Protein AF-A0A955RRS8-F1 (afdb_monomer_lite)

pLDDT: mean 94.13, std 5.37, range [69.62, 98.44]

Sequence (116 aa):
MAFTRIVPLTKEAETITRILAHEIQQVVREAVTICWDAPPADIITVIEECRVVVADPIARELNSHPEVLVLIFTSDEDKRPRVQDLVDRIASRFPVGLKAEIWVTIFDGWGLNFDL

Secondary structure (DSSP, 8-state):
-EEEEEEESSHHHHHHHHHTHHHHHHHHHHHHHHHH---GGGEEEEEPPP--S---HHHHHTT-S-SEEEEEEE--GGGGGGHHHHHHHHHTTSPTT--EEEEEEE-S--------

Organism: NCBI:txid2053526

Foldseek 3Di: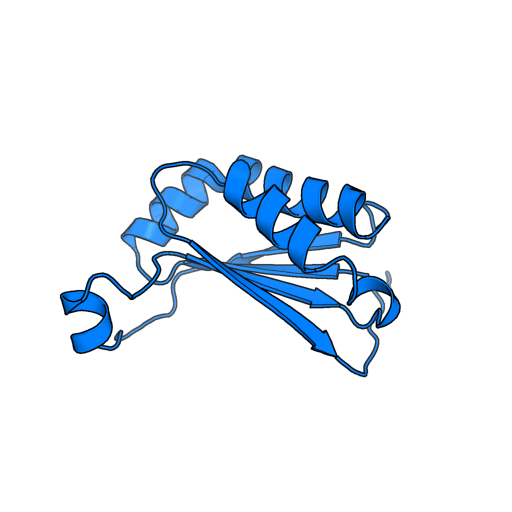
DKEKEKEFQDQVLLVVCVVCVVQLLVQLLVLCCVLVVDDSVRYHYDYDHHPHPDDDVVCVVVVNDWRIEIEMEDQDPVSVVSVVVSVCSSVVRPDPPGRYDYHYDHDHDDDDDDDD

Structure (mmCIF, N/CA/C/O backbone):
data_AF-A0A955RRS8-F1
#
_entry.id   AF-A0A955RRS8-F1
#
loop_
_atom_site.group_PDB
_atom_site.id
_atom_site.type_symbol
_atom_site.label_atom_id
_atom_site.label_alt_id
_atom_site.label_comp_id
_atom_site.label_asym_id
_atom_site.label_entity_id
_atom_site.label_seq_id
_atom_site.pdbx_PDB_ins_code
_atom_site.Cartn_x
_atom_site.Cartn_y
_atom_site.Cartn_z
_atom_site.occupancy
_atom_site.B_iso_or_equiv
_atom_site.auth_seq_id
_atom_site.auth_comp_id
_atom_site.auth_asym_id
_atom_site.auth_atom_id
_atom_site.pdbx_PDB_model_num
ATOM 1 N N . MET A 1 1 ? 11.941 4.900 -9.967 1.00 87.38 1 MET A N 1
ATOM 2 C CA . MET A 1 1 ? 11.946 5.160 -8.500 1.00 87.38 1 MET A CA 1
ATOM 3 C C . MET A 1 1 ? 10.548 4.962 -7.926 1.00 87.38 1 MET A C 1
ATOM 5 O O . MET A 1 1 ? 9.569 5.231 -8.617 1.00 87.38 1 MET A O 1
ATOM 9 N N . ALA A 1 2 ? 10.437 4.512 -6.676 1.00 93.75 2 ALA A N 1
ATOM 10 C CA . ALA A 1 2 ? 9.167 4.388 -5.968 1.00 93.75 2 ALA A CA 1
ATOM 11 C C . ALA A 1 2 ? 9.245 5.018 -4.571 1.00 93.75 2 ALA A C 1
ATOM 13 O O . ALA A 1 2 ? 10.116 4.685 -3.768 1.00 93.75 2 ALA A O 1
ATOM 14 N N . PHE A 1 3 ? 8.296 5.897 -4.264 1.00 95.50 3 PHE A N 1
ATOM 15 C CA . PHE A 1 3 ? 8.094 6.428 -2.920 1.00 95.50 3 PHE A CA 1
ATOM 16 C C . PHE A 1 3 ? 6.818 5.830 -2.341 1.00 95.50 3 PHE A C 1
ATOM 18 O O . PHE A 1 3 ? 5.778 5.827 -2.992 1.00 95.50 3 PHE A O 1
ATOM 25 N N . THR A 1 4 ? 6.885 5.306 -1.124 1.00 97.06 4 THR A N 1
ATOM 26 C CA . THR A 1 4 ? 5.765 4.622 -0.476 1.00 97.06 4 THR A CA 1
ATOM 27 C C . THR A 1 4 ? 5.514 5.197 0.912 1.00 97.06 4 THR A C 1
ATOM 29 O O . THR A 1 4 ? 6.451 5.427 1.677 1.00 97.06 4 THR A O 1
ATOM 32 N N . ARG A 1 5 ? 4.243 5.438 1.238 1.00 98.25 5 ARG A N 1
ATOM 33 C CA . ARG A 1 5 ? 3.787 5.935 2.541 1.00 98.25 5 ARG A CA 1
ATOM 34 C C . ARG A 1 5 ? 2.805 4.938 3.136 1.00 98.25 5 ARG A C 1
ATOM 36 O O . ARG A 1 5 ? 1.858 4.537 2.466 1.00 98.25 5 ARG A O 1
ATOM 43 N N . ILE A 1 6 ? 3.008 4.575 4.393 1.00 98.25 6 ILE A N 1
ATOM 44 C CA . ILE A 1 6 ? 2.084 3.751 5.172 1.00 98.25 6 ILE A CA 1
ATOM 45 C C . ILE A 1 6 ? 1.474 4.659 6.234 1.00 98.25 6 ILE A C 1
ATOM 47 O O . ILE A 1 6 ? 2.183 5.155 7.111 1.00 98.25 6 ILE A O 1
ATOM 51 N N . VAL A 1 7 ? 0.175 4.916 6.119 1.00 98.25 7 VAL A N 1
ATOM 52 C CA . VAL A 1 7 ? -0.525 5.948 6.890 1.00 98.25 7 VAL A CA 1
ATOM 53 C C . VAL A 1 7 ? -1.607 5.295 7.748 1.00 98.25 7 VAL A C 1
ATOM 55 O O . VAL A 1 7 ? -2.666 4.944 7.222 1.00 98.25 7 VAL A O 1
ATOM 58 N N . PRO A 1 8 ? -1.379 5.114 9.058 1.00 97.62 8 PRO A N 1
ATOM 59 C CA . PRO A 1 8 ? -2.421 4.651 9.961 1.00 97.62 8 PRO A CA 1
ATOM 60 C C . PRO A 1 8 ? -3.491 5.731 10.144 1.00 97.62 8 PRO A C 1
ATOM 62 O O . PRO A 1 8 ? -3.186 6.911 10.324 1.00 97.62 8 PRO A O 1
ATOM 65 N N . LEU A 1 9 ? -4.758 5.322 10.125 1.00 96.38 9 LEU A N 1
ATOM 66 C CA . LEU A 1 9 ? -5.910 6.223 10.211 1.00 96.38 9 LEU A CA 1
ATOM 67 C C . LEU A 1 9 ? -6.567 6.254 11.598 1.00 96.38 9 LEU A C 1
ATOM 69 O O . LEU A 1 9 ? -7.476 7.045 11.833 1.00 96.38 9 LEU A O 1
ATOM 73 N N . THR A 1 10 ? -6.086 5.438 12.537 1.00 94.31 10 THR A N 1
ATOM 74 C CA . THR A 1 10 ? -6.475 5.457 13.957 1.00 94.31 10 THR A CA 1
ATOM 75 C C . THR A 1 10 ? -5.237 5.310 14.848 1.00 94.31 10 THR A C 1
ATOM 77 O O . THR A 1 10 ? -4.162 4.931 14.373 1.00 94.31 10 THR A O 1
ATOM 80 N N . LYS A 1 11 ? -5.353 5.628 16.143 1.00 95.56 11 LYS A N 1
ATOM 81 C CA . LYS A 1 11 ? -4.232 5.497 17.096 1.00 95.56 11 LYS A CA 1
ATOM 82 C C . LYS A 1 11 ? -3.936 4.037 17.434 1.00 95.56 11 LYS A C 1
ATOM 84 O O . LYS A 1 11 ? -2.784 3.661 17.655 1.00 95.56 11 LYS A O 1
ATOM 89 N N . GLU A 1 12 ? -4.965 3.204 17.407 1.00 95.19 12 GLU A N 1
ATOM 90 C CA . GLU A 1 12 ? -4.867 1.757 17.538 1.00 95.19 12 GLU A CA 1
ATOM 91 C C . GLU A 1 12 ? -4.097 1.173 16.346 1.00 95.19 12 GLU A C 1
ATOM 93 O O . GLU A 1 12 ? -3.101 0.474 16.537 1.00 95.19 12 GLU A O 1
ATOM 98 N N . ALA A 1 13 ? -4.476 1.551 15.119 1.00 96.44 13 ALA A N 1
ATOM 99 C CA . ALA A 1 13 ? -3.784 1.129 13.906 1.00 96.44 13 ALA A CA 1
ATOM 100 C C . ALA A 1 13 ? -2.337 1.629 13.867 1.00 96.44 13 ALA A C 1
ATOM 102 O O . ALA A 1 13 ? -1.460 0.887 13.438 1.00 96.44 13 ALA A O 1
ATOM 103 N N . GLU A 1 14 ? -2.051 2.845 14.350 1.00 97.75 14 GLU A N 1
ATOM 104 C CA . GLU A 1 14 ? -0.676 3.355 14.473 1.00 97.75 14 GLU A CA 1
ATOM 105 C C . GLU A 1 14 ? 0.170 2.453 15.379 1.00 97.75 14 GLU A C 1
ATOM 107 O O . GLU A 1 14 ? 1.300 2.104 15.036 1.00 97.75 14 GLU A O 1
ATOM 112 N N . THR A 1 15 ? -0.387 2.036 16.518 1.00 97.56 15 THR A N 1
ATOM 113 C CA . THR A 1 15 ? 0.298 1.164 17.479 1.00 97.56 15 THR A CA 1
ATOM 114 C C . THR A 1 15 ? 0.621 -0.192 16.852 1.00 97.56 15 THR A C 1
ATOM 116 O O . THR A 1 15 ? 1.766 -0.642 16.915 1.00 97.56 15 THR A O 1
ATOM 119 N N . ILE A 1 16 ? -0.358 -0.814 16.190 1.00 97.44 16 ILE A N 1
ATOM 120 C CA . ILE A 1 16 ? -0.180 -2.096 15.492 1.00 97.44 16 ILE A CA 1
ATOM 121 C C . ILE A 1 16 ? 0.822 -1.945 14.337 1.00 97.44 16 ILE A C 1
ATOM 123 O O . ILE A 1 16 ? 1.760 -2.731 14.225 1.00 97.44 16 ILE A O 1
ATOM 127 N N . THR A 1 17 ? 0.693 -0.891 13.528 1.00 97.62 17 THR A N 1
ATOM 128 C CA . THR A 1 17 ? 1.604 -0.589 12.411 1.00 97.62 17 THR A CA 1
ATOM 129 C C . THR A 1 17 ? 3.041 -0.418 12.899 1.00 97.62 17 THR A C 1
ATOM 131 O O . THR A 1 17 ? 3.967 -0.893 12.251 1.00 97.62 17 THR A O 1
ATOM 134 N N . ARG A 1 18 ? 3.254 0.213 14.061 1.00 97.19 18 ARG A N 1
ATOM 135 C CA . ARG A 1 18 ? 4.585 0.373 14.664 1.00 97.19 18 ARG A CA 1
ATOM 136 C C . ARG A 1 18 ? 5.184 -0.962 15.106 1.00 97.19 18 ARG A C 1
ATOM 138 O O . ARG A 1 18 ? 6.378 -1.171 14.913 1.00 97.19 18 ARG A O 1
ATOM 145 N N . ILE A 1 19 ? 4.371 -1.858 15.669 1.00 97.44 19 ILE A N 1
ATOM 146 C CA . ILE A 1 19 ? 4.797 -3.217 16.045 1.00 97.44 19 ILE A CA 1
ATOM 147 C C . ILE A 1 19 ? 5.192 -4.020 14.798 1.00 97.44 19 ILE A C 1
ATOM 149 O O . ILE A 1 19 ? 6.216 -4.698 14.800 1.00 97.44 19 ILE A O 1
ATOM 153 N N . LEU A 1 20 ? 4.416 -3.897 13.719 1.00 96.81 20 LEU A N 1
ATOM 154 C CA . LEU A 1 20 ? 4.601 -4.634 12.463 1.00 96.81 20 LEU A CA 1
ATOM 155 C C . LEU A 1 20 ? 5.485 -3.893 11.443 1.00 96.81 20 LEU A C 1
ATOM 157 O O . LEU A 1 20 ? 5.590 -4.311 10.293 1.00 96.81 20 LEU A O 1
ATOM 161 N N . ALA A 1 21 ? 6.136 -2.796 11.843 1.00 96.88 21 ALA A N 1
ATOM 162 C CA . ALA A 1 21 ? 6.770 -1.842 10.932 1.00 96.88 21 ALA A CA 1
ATOM 163 C C . ALA A 1 21 ? 7.757 -2.493 9.954 1.00 96.88 21 ALA A C 1
ATOM 165 O O . ALA A 1 21 ? 7.687 -2.253 8.748 1.00 96.88 21 ALA A O 1
ATOM 166 N N . HIS A 1 22 ? 8.650 -3.342 10.470 1.00 96.94 22 HIS A N 1
ATOM 167 C CA . HIS A 1 22 ? 9.644 -4.038 9.654 1.00 96.94 22 HIS A CA 1
ATOM 168 C C . HIS A 1 22 ? 8.987 -4.965 8.624 1.00 96.94 22 HIS A C 1
ATOM 170 O O . HIS A 1 22 ? 9.376 -4.973 7.459 1.00 96.94 22 HIS A O 1
ATOM 176 N N . GLU A 1 23 ? 7.974 -5.724 9.040 1.00 97.12 23 GLU A N 1
ATOM 177 C CA . GLU A 1 23 ? 7.262 -6.667 8.178 1.00 97.12 23 GLU A CA 1
ATOM 178 C C . GLU A 1 23 ? 6.498 -5.940 7.067 1.00 97.12 23 GLU A C 1
ATOM 180 O O . GLU A 1 23 ? 6.643 -6.287 5.896 1.00 97.12 23 GLU A O 1
ATOM 185 N N . ILE A 1 24 ? 5.765 -4.871 7.401 1.00 97.44 24 ILE A N 1
ATOM 186 C CA . ILE A 1 24 ? 5.029 -4.074 6.409 1.00 97.44 24 ILE A CA 1
ATOM 187 C C . ILE A 1 24 ? 6.002 -3.461 5.392 1.00 97.44 24 ILE A C 1
ATOM 189 O O . ILE A 1 24 ? 5.785 -3.567 4.183 1.00 97.44 24 ILE A O 1
ATOM 193 N N . GLN A 1 25 ? 7.096 -2.847 5.858 1.00 97.19 25 GLN A N 1
ATOM 194 C CA . GLN A 1 25 ? 8.113 -2.273 4.970 1.00 97.19 25 GLN A CA 1
ATOM 195 C C . GLN A 1 25 ? 8.735 -3.327 4.058 1.00 97.19 25 GLN A C 1
ATOM 197 O O . GLN A 1 25 ? 8.947 -3.062 2.874 1.00 97.19 25 GLN A O 1
ATOM 202 N N . GLN A 1 26 ? 9.017 -4.517 4.589 1.00 97.06 26 GLN A N 1
ATOM 203 C CA . GLN A 1 26 ? 9.564 -5.621 3.814 1.00 97.06 26 GLN A CA 1
ATOM 204 C C . GLN A 1 26 ? 8.584 -6.080 2.728 1.00 97.06 26 GLN A C 1
ATOM 206 O O . GLN A 1 26 ? 8.981 -6.176 1.568 1.00 97.06 26 GLN A O 1
ATOM 211 N N . VAL A 1 27 ? 7.309 -6.300 3.067 1.00 97.69 27 VAL A N 1
ATOM 212 C CA . VAL A 1 27 ? 6.270 -6.720 2.111 1.00 97.69 27 VAL A CA 1
ATOM 213 C C . VAL A 1 27 ? 6.133 -5.715 0.968 1.00 97.69 27 VAL A C 1
ATOM 215 O O . VAL A 1 27 ? 6.166 -6.108 -0.200 1.00 97.69 27 VAL A O 1
ATOM 218 N N . VAL A 1 28 ? 6.027 -4.422 1.290 1.00 97.75 28 VAL A N 1
ATOM 219 C CA . VAL A 1 28 ? 5.886 -3.361 0.282 1.00 97.75 28 VAL A CA 1
ATOM 220 C C . VAL A 1 28 ? 7.138 -3.271 -0.590 1.00 97.75 28 VAL A C 1
ATOM 222 O O . VAL A 1 28 ? 7.027 -3.275 -1.816 1.00 97.75 28 VAL A O 1
ATOM 225 N N . ARG A 1 29 ? 8.334 -3.245 0.013 1.00 97.19 29 ARG A N 1
ATOM 226 C CA . ARG A 1 29 ? 9.600 -3.142 -0.725 1.00 97.19 29 ARG A CA 1
ATOM 227 C C . ARG A 1 29 ? 9.808 -4.324 -1.666 1.00 97.19 29 ARG A C 1
ATOM 229 O O . ARG A 1 29 ? 10.104 -4.112 -2.836 1.00 97.19 29 ARG A O 1
ATOM 236 N N . GLU A 1 30 ? 9.627 -5.552 -1.184 1.00 97.38 30 GLU A N 1
ATOM 237 C CA . GLU A 1 30 ? 9.785 -6.754 -2.008 1.00 97.38 30 GLU A CA 1
ATOM 238 C C . GLU A 1 30 ? 8.798 -6.775 -3.178 1.00 97.38 30 GLU A C 1
ATOM 240 O O . GLU A 1 30 ? 9.168 -7.153 -4.289 1.00 97.38 30 GLU A O 1
ATOM 24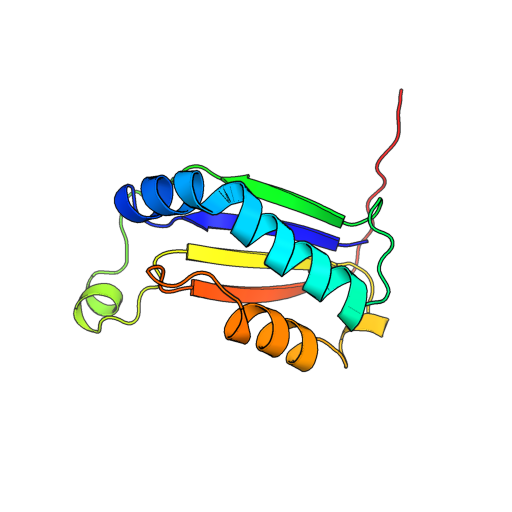5 N N . ALA A 1 31 ? 7.549 -6.363 -2.948 1.00 98.12 31 ALA A N 1
ATOM 246 C CA . ALA A 1 31 ? 6.552 -6.302 -4.006 1.00 98.12 31 ALA A CA 1
ATOM 247 C C . ALA A 1 31 ? 6.930 -5.275 -5.081 1.00 98.12 31 ALA A C 1
ATOM 249 O O . ALA A 1 31 ? 6.886 -5.598 -6.266 1.00 98.12 31 ALA A O 1
ATOM 250 N N . VAL A 1 32 ? 7.381 -4.084 -4.679 1.00 97.81 32 VAL A N 1
ATOM 251 C CA . VAL A 1 32 ? 7.859 -3.050 -5.608 1.00 97.81 32 VAL A CA 1
ATOM 252 C C . VAL A 1 32 ? 9.091 -3.527 -6.383 1.00 97.81 32 VAL A C 1
ATOM 254 O O . VAL A 1 32 ? 9.115 -3.409 -7.606 1.00 97.81 32 VAL A O 1
ATOM 257 N N . THR A 1 33 ? 10.083 -4.124 -5.718 1.00 97.31 33 THR A N 1
ATOM 258 C CA . THR A 1 33 ? 11.270 -4.676 -6.390 1.00 97.31 33 THR A CA 1
ATOM 259 C C . THR A 1 33 ? 10.883 -5.712 -7.441 1.00 97.31 33 THR A C 1
ATOM 261 O O . THR A 1 33 ? 11.325 -5.614 -8.579 1.00 97.31 33 THR A O 1
ATOM 264 N N . ILE A 1 34 ? 10.029 -6.677 -7.097 1.00 97.19 34 ILE A N 1
ATOM 265 C CA . ILE A 1 34 ? 9.667 -7.775 -8.004 1.00 97.19 34 ILE A CA 1
ATOM 266 C C . ILE A 1 34 ? 8.780 -7.284 -9.149 1.00 97.19 34 ILE A C 1
ATOM 268 O O . ILE A 1 34 ? 9.046 -7.576 -10.313 1.00 97.19 34 ILE A O 1
ATOM 272 N N . CYS A 1 35 ? 7.708 -6.556 -8.838 1.00 97.44 35 CYS A N 1
ATOM 273 C CA . CYS A 1 35 ? 6.710 -6.188 -9.836 1.00 97.44 35 CYS A CA 1
ATOM 274 C C . CYS A 1 35 ? 7.205 -5.068 -10.744 1.00 97.44 35 CYS A C 1
ATOM 276 O O . CYS A 1 35 ? 6.844 -5.051 -11.916 1.00 97.44 35 CYS A O 1
ATOM 278 N N . TRP A 1 36 ? 8.035 -4.146 -10.256 1.00 96.62 36 TRP A N 1
ATOM 279 C CA . TRP A 1 36 ? 8.500 -3.002 -11.045 1.00 96.62 36 TRP A CA 1
ATOM 280 C C . TRP A 1 36 ? 9.952 -3.093 -11.495 1.00 96.62 36 TRP A C 1
ATOM 282 O O . TRP A 1 36 ? 10.365 -2.250 -12.294 1.00 96.62 36 TRP A O 1
ATOM 292 N N . ASP A 1 37 ? 10.682 -4.134 -11.087 1.00 95.50 37 ASP A N 1
ATOM 293 C CA . ASP A 1 37 ? 12.126 -4.267 -11.323 1.00 95.50 37 ASP A CA 1
ATOM 294 C C . ASP A 1 37 ? 12.892 -3.041 -10.792 1.00 95.50 37 ASP A C 1
ATOM 296 O O . ASP A 1 37 ? 13.772 -2.476 -11.437 1.00 95.50 37 ASP A O 1
ATOM 300 N N . ALA A 1 38 ? 12.450 -2.544 -9.634 1.00 92.94 38 ALA A N 1
ATOM 301 C CA . ALA A 1 38 ? 13.011 -1.358 -9.006 1.00 92.94 38 ALA A CA 1
ATOM 302 C C . ALA A 1 38 ? 14.208 -1.752 -8.120 1.00 92.94 38 ALA A C 1
ATOM 304 O O . ALA A 1 38 ? 14.038 -2.581 -7.211 1.00 92.94 38 ALA A O 1
ATOM 305 N N . PRO A 1 39 ? 15.397 -1.152 -8.323 1.00 92.25 39 PRO A N 1
ATOM 306 C CA . PRO A 1 39 ? 16.538 -1.358 -7.441 1.00 92.25 39 PRO A CA 1
ATOM 307 C C . PRO A 1 39 ? 16.183 -0.998 -5.992 1.00 92.25 39 PRO A C 1
ATOM 309 O O . PRO A 1 39 ? 15.494 -0.002 -5.774 1.00 92.25 39 PRO A O 1
ATOM 312 N N . PRO A 1 40 ? 16.681 -1.729 -4.976 1.00 89.44 40 PRO A N 1
ATOM 313 C CA . PRO A 1 40 ? 16.379 -1.415 -3.578 1.00 89.44 40 PRO A CA 1
ATOM 314 C C . PRO A 1 40 ? 16.715 0.026 -3.166 1.00 89.44 40 PRO A C 1
ATOM 316 O O . PRO A 1 40 ? 16.012 0.597 -2.339 1.00 89.44 40 PRO A O 1
ATOM 319 N N . ALA A 1 41 ? 17.761 0.616 -3.756 1.00 88.44 41 ALA A N 1
ATOM 320 C CA . ALA A 1 41 ? 18.167 2.000 -3.503 1.00 88.44 41 ALA A CA 1
ATOM 321 C C . ALA A 1 41 ? 17.156 3.045 -4.021 1.00 88.44 41 ALA A C 1
ATOM 323 O O . ALA A 1 41 ? 17.124 4.162 -3.511 1.00 88.44 41 ALA A O 1
ATOM 324 N N . ASP A 1 42 ? 16.297 2.667 -4.970 1.00 90.81 42 ASP A N 1
ATOM 325 C CA . ASP A 1 42 ? 15.286 3.536 -5.582 1.00 90.81 42 ASP A CA 1
ATOM 326 C C . ASP A 1 42 ? 13.906 3.393 -4.923 1.00 90.81 42 ASP A C 1
ATOM 328 O O . ASP A 1 42 ? 12.913 3.919 -5.438 1.00 90.81 42 ASP A O 1
ATOM 332 N N . ILE A 1 43 ? 13.815 2.651 -3.814 1.00 93.69 43 ILE A N 1
ATOM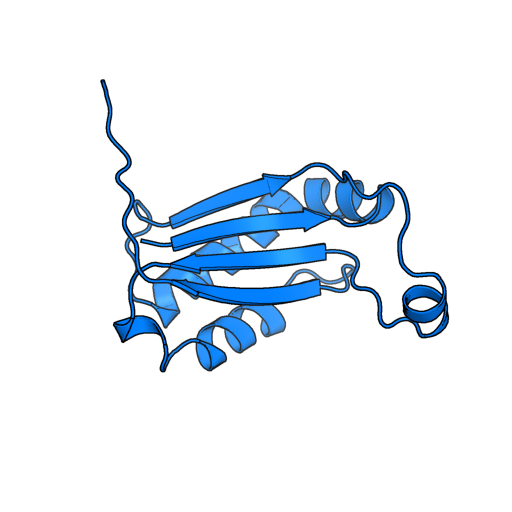 333 C CA . ILE A 1 43 ? 12.571 2.407 -3.085 1.00 93.69 43 ILE A CA 1
ATOM 334 C C . ILE A 1 43 ? 12.676 3.034 -1.703 1.00 93.69 43 ILE A C 1
ATOM 336 O O . ILE A 1 43 ? 13.404 2.563 -0.828 1.00 93.69 43 ILE A O 1
ATOM 340 N N . ILE A 1 44 ? 11.878 4.069 -1.481 1.00 94.19 44 ILE A N 1
ATOM 341 C CA . ILE A 1 44 ? 11.782 4.744 -0.192 1.00 94.19 44 ILE A CA 1
ATOM 342 C C . ILE A 1 44 ? 10.431 4.391 0.425 1.00 94.19 44 ILE A C 1
ATOM 344 O O . ILE A 1 44 ? 9.384 4.571 -0.198 1.00 94.19 44 ILE A O 1
ATOM 348 N N . THR A 1 45 ? 10.444 3.901 1.665 1.00 95.81 45 THR A N 1
ATOM 349 C CA . THR A 1 45 ? 9.229 3.590 2.427 1.00 95.81 45 THR A CA 1
ATOM 350 C C . THR A 1 45 ? 9.236 4.317 3.753 1.00 95.81 45 THR A C 1
ATOM 352 O O . THR A 1 45 ? 10.138 4.123 4.566 1.00 95.81 45 THR A O 1
ATOM 355 N N . VAL A 1 46 ? 8.197 5.112 3.990 1.00 97.12 46 VAL A N 1
ATOM 356 C CA . VAL A 1 46 ? 7.979 5.814 5.255 1.00 97.12 46 VAL A CA 1
ATOM 357 C C . VAL A 1 46 ? 6.699 5.318 5.920 1.00 97.12 46 VAL A C 1
ATOM 359 O O . VAL A 1 46 ? 5.694 5.070 5.255 1.00 97.12 46 VAL A O 1
ATOM 362 N N . ILE A 1 47 ? 6.747 5.162 7.241 1.00 97.81 47 ILE A N 1
ATOM 363 C CA . ILE A 1 47 ? 5.568 4.918 8.076 1.00 97.81 47 ILE A CA 1
ATOM 364 C C . ILE A 1 47 ? 5.286 6.208 8.833 1.00 97.81 47 ILE A C 1
ATOM 366 O O . ILE A 1 47 ? 6.188 6.768 9.457 1.00 97.81 47 ILE A O 1
ATOM 370 N N . GLU A 1 48 ? 4.047 6.674 8.768 1.00 97.69 48 GLU A N 1
ATOM 371 C CA . GLU A 1 48 ? 3.630 7.927 9.385 1.00 97.69 48 GLU A CA 1
ATOM 372 C C . GLU A 1 48 ? 2.925 7.711 10.722 1.00 97.69 48 GLU A C 1
ATOM 374 O O . GLU A 1 48 ? 2.468 6.620 11.058 1.00 97.69 48 GLU A O 1
ATOM 379 N N . GLU A 1 49 ? 2.831 8.787 11.494 1.00 96.69 49 GLU A N 1
ATOM 380 C CA . GLU A 1 49 ? 1.943 8.858 12.650 1.00 96.69 49 GLU A CA 1
ATOM 381 C C . GLU A 1 49 ? 0.486 9.051 12.205 1.00 96.69 49 GLU A C 1
ATOM 383 O O . GLU A 1 49 ? 0.211 9.629 11.148 1.00 96.69 49 GLU A O 1
ATOM 388 N N . CYS A 1 50 ? -0.469 8.634 13.037 1.00 97.19 50 CYS A N 1
ATOM 389 C CA . CYS A 1 50 ? -1.871 8.923 12.770 1.00 97.19 50 CYS A CA 1
ATOM 390 C C . CYS A 1 50 ? -2.154 10.414 13.002 1.00 97.19 50 CYS A C 1
ATOM 392 O O . CYS A 1 50 ? -1.985 10.927 14.117 1.00 97.19 50 CYS A O 1
ATOM 394 N N . ARG A 1 51 ? -2.618 11.087 11.941 1.00 95.00 51 ARG A N 1
ATOM 395 C CA . ARG A 1 51 ? -3.009 12.511 11.922 1.00 95.00 51 ARG A CA 1
ATOM 396 C C . ARG A 1 51 ? -4.502 12.735 11.679 1.00 95.00 51 ARG A C 1
ATOM 398 O O . ARG A 1 51 ? -4.943 13.877 11.566 1.00 95.00 51 ARG A O 1
ATOM 405 N N . VAL A 1 52 ? -5.282 11.661 11.575 1.00 93.75 52 VAL A N 1
ATOM 406 C CA . VAL A 1 52 ? -6.729 11.747 11.362 1.00 93.75 52 VAL A CA 1
ATOM 407 C C . VAL A 1 52 ? -7.392 12.263 12.636 1.00 93.75 52 VAL A C 1
ATOM 409 O O . VAL A 1 52 ? -7.254 11.670 13.703 1.00 93.75 52 VAL A O 1
ATOM 412 N N . VAL A 1 53 ? -8.117 13.376 12.516 1.00 92.44 53 VAL A N 1
ATOM 413 C CA . VAL A 1 53 ? -8.876 13.977 13.627 1.00 92.44 53 VAL A CA 1
ATOM 414 C C . VAL A 1 53 ? -10.287 13.400 13.696 1.00 92.44 53 VAL A C 1
ATOM 416 O O . VAL A 1 53 ? -10.785 13.074 14.769 1.00 92.44 53 VAL A O 1
ATOM 419 N N . VAL A 1 54 ? -10.933 13.261 12.539 1.00 90.25 54 VAL A N 1
ATOM 420 C CA . VAL A 1 54 ? -12.268 12.686 12.396 1.00 90.25 54 VAL A CA 1
ATOM 421 C C . VAL A 1 54 ? -12.327 11.903 11.091 1.00 90.25 54 VAL A C 1
ATOM 423 O O . VAL A 1 54 ? -11.747 12.310 10.087 1.00 90.25 54 VAL A O 1
ATOM 426 N N . ALA A 1 55 ? -13.017 10.772 11.132 1.00 87.44 55 ALA A N 1
ATOM 427 C CA . ALA A 1 55 ? -13.301 9.935 9.978 1.00 87.44 55 ALA A CA 1
ATOM 428 C C . ALA A 1 55 ? -14.798 10.002 9.667 1.00 87.44 55 ALA A C 1
ATOM 430 O O . ALA A 1 55 ? -15.602 10.251 10.569 1.00 87.44 55 ALA A O 1
ATOM 431 N N . ASP A 1 56 ? -15.158 9.767 8.406 1.00 91.75 56 ASP A N 1
ATOM 432 C CA . ASP A 1 56 ? -16.556 9.737 7.979 1.00 91.75 56 ASP A CA 1
ATOM 433 C C . ASP A 1 56 ? -17.340 8.700 8.815 1.00 91.75 56 ASP A C 1
ATOM 435 O O . ASP A 1 56 ? -16.969 7.518 8.834 1.00 91.75 56 ASP A O 1
ATOM 439 N N . PRO A 1 57 ? -18.392 9.118 9.544 1.00 89.38 57 PRO A N 1
ATOM 440 C CA . PRO A 1 57 ? -19.116 8.230 10.445 1.00 89.38 57 PRO A CA 1
ATOM 441 C C . PRO A 1 57 ? -19.849 7.116 9.693 1.00 89.38 57 PRO A C 1
ATOM 443 O O . PRO A 1 57 ? -19.843 5.979 10.158 1.00 89.38 57 PRO A O 1
ATOM 446 N N . ILE A 1 58 ? -20.390 7.396 8.504 1.00 94.88 58 ILE A N 1
ATOM 447 C CA . ILE A 1 58 ? -21.100 6.408 7.685 1.00 94.88 58 ILE A CA 1
ATOM 448 C C . ILE A 1 58 ? -20.112 5.338 7.215 1.00 94.88 58 ILE A C 1
ATOM 450 O O . ILE A 1 58 ? -20.382 4.142 7.322 1.00 94.88 58 ILE A O 1
ATOM 454 N N . ALA A 1 59 ? -18.926 5.741 6.753 1.00 90.94 59 ALA A N 1
ATOM 455 C CA . ALA A 1 59 ? -17.895 4.793 6.332 1.00 90.94 59 ALA A CA 1
ATOM 456 C C . ALA A 1 59 ? -17.424 3.885 7.483 1.00 90.94 59 ALA A C 1
ATOM 458 O O . ALA A 1 59 ? -17.080 2.722 7.249 1.00 90.94 59 ALA A O 1
ATOM 459 N N . ARG A 1 60 ? -17.408 4.392 8.724 1.00 84.50 60 ARG A N 1
ATOM 460 C CA . ARG A 1 60 ? -17.096 3.594 9.921 1.00 84.50 60 ARG A CA 1
ATOM 461 C C . ARG A 1 60 ? -18.222 2.633 10.279 1.00 84.50 60 ARG A C 1
ATOM 463 O O . ARG A 1 60 ? -17.943 1.466 10.533 1.00 84.50 60 ARG A O 1
ATOM 470 N N . GLU A 1 61 ? -19.468 3.100 10.273 1.00 89.88 61 GLU A N 1
ATOM 471 C CA . GLU A 1 61 ? -20.653 2.276 10.547 1.00 89.88 61 GLU A CA 1
ATOM 472 C C . GLU A 1 61 ? -20.778 1.115 9.557 1.00 89.88 61 GLU A C 1
ATOM 474 O O . GLU A 1 61 ? -21.055 -0.016 9.948 1.00 89.88 61 GLU A O 1
ATOM 479 N N . LEU A 1 62 ? -20.481 1.369 8.281 1.00 93.31 62 LEU A N 1
ATOM 480 C CA . LEU A 1 62 ? -20.471 0.353 7.228 1.00 93.31 62 LEU A CA 1
ATOM 481 C C . LEU A 1 62 ? -19.206 -0.516 7.224 1.00 93.31 62 LEU A C 1
ATOM 483 O O . LEU A 1 62 ? -18.993 -1.268 6.272 1.00 93.31 62 LEU A O 1
ATOM 487 N N . ASN A 1 63 ? -18.328 -0.380 8.225 1.00 86.44 63 ASN A N 1
ATOM 488 C CA . ASN A 1 63 ? -17.025 -1.042 8.292 1.00 86.44 63 ASN A CA 1
ATOM 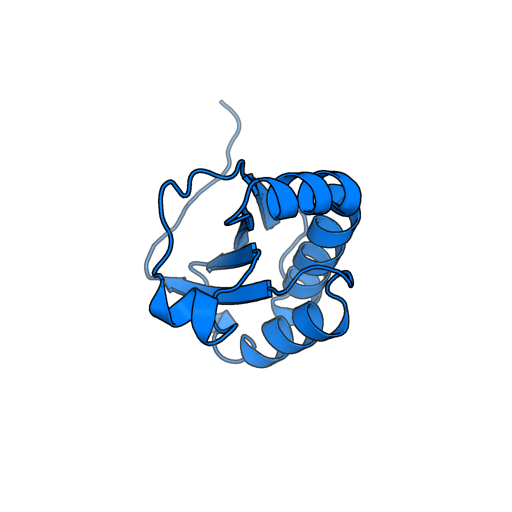489 C C . ASN A 1 63 ? -16.252 -0.956 6.961 1.00 86.44 63 ASN A C 1
ATOM 491 O O . ASN A 1 63 ? -15.587 -1.901 6.540 1.00 86.44 63 ASN A O 1
ATOM 495 N N . SER A 1 64 ? -16.390 0.164 6.252 1.00 89.31 64 SER A N 1
ATOM 496 C CA . SER A 1 64 ? -15.810 0.410 4.929 1.00 89.31 64 SER A CA 1
ATOM 497 C C . SER A 1 64 ? -14.532 1.237 5.036 1.00 89.31 64 SER A C 1
ATOM 499 O O . SER A 1 64 ? -13.619 1.031 4.247 1.00 89.31 64 SER A O 1
ATOM 501 N N . HIS A 1 65 ? -14.394 2.033 6.096 1.00 91.75 65 HIS A N 1
ATOM 502 C CA . HIS A 1 65 ? -13.171 2.763 6.418 1.00 91.75 65 HIS A CA 1
ATOM 503 C C . HIS A 1 65 ? -11.977 1.803 6.635 1.00 91.75 65 HIS A C 1
ATOM 505 O O . HIS A 1 65 ? -12.129 0.820 7.373 1.00 91.75 65 HIS A O 1
ATOM 511 N N . PRO A 1 66 ? -10.813 2.017 5.998 1.00 94.62 66 PRO A N 1
ATOM 512 C CA . PRO A 1 66 ? -9.605 1.247 6.285 1.00 94.62 66 PRO A CA 1
ATOM 513 C C . PRO A 1 66 ? -8.948 1.712 7.591 1.00 94.62 66 PRO A C 1
ATOM 515 O O . PRO A 1 66 ? -9.194 2.809 8.090 1.00 94.62 66 PRO A O 1
ATOM 518 N N . GLU A 1 67 ? -8.090 0.879 8.155 1.00 95.06 67 GLU A N 1
ATOM 519 C CA . GLU A 1 67 ? -7.257 1.220 9.310 1.00 95.06 67 GLU A CA 1
ATOM 520 C C . GLU A 1 67 ? -5.913 1.808 8.880 1.00 95.06 67 GLU A C 1
ATOM 522 O O . GLU A 1 67 ? -5.340 2.628 9.597 1.00 95.06 67 GLU A O 1
ATOM 527 N N . VAL A 1 68 ? -5.418 1.415 7.703 1.00 97.31 68 VAL A N 1
ATOM 528 C CA . VAL A 1 68 ? -4.140 1.863 7.142 1.00 97.31 68 VAL A CA 1
ATOM 529 C C . VAL A 1 68 ? -4.286 2.116 5.646 1.00 97.31 68 VAL A C 1
ATOM 531 O O . VAL A 1 68 ? -4.864 1.303 4.927 1.00 97.31 68 VAL A O 1
ATOM 534 N N . LEU A 1 69 ? -3.714 3.218 5.165 1.00 97.88 69 LEU A N 1
ATOM 535 C CA . LEU A 1 69 ? -3.493 3.445 3.739 1.00 97.88 69 LEU A CA 1
ATOM 536 C C . LEU A 1 69 ? -2.060 3.075 3.371 1.00 97.88 69 LEU A C 1
ATOM 538 O O . LEU A 1 69 ? -1.115 3.507 4.031 1.00 97.88 69 LEU A O 1
ATOM 542 N N . VAL A 1 70 ? -1.896 2.328 2.286 1.00 98.38 70 VAL A N 1
ATOM 543 C CA . VAL A 1 70 ? -0.603 2.102 1.636 1.00 98.38 70 VAL A CA 1
ATOM 544 C C . VAL A 1 70 ? -0.605 2.890 0.337 1.00 98.38 70 VAL A C 1
ATOM 546 O O . VAL A 1 70 ? -1.255 2.512 -0.634 1.00 98.38 70 VAL A O 1
ATOM 549 N N . LEU A 1 71 ? 0.100 4.012 0.329 1.00 98.44 71 LEU A N 1
ATOM 550 C CA . LEU A 1 71 ? 0.196 4.898 -0.821 1.00 98.44 71 LEU A CA 1
ATOM 551 C C . LEU A 1 71 ? 1.522 4.641 -1.534 1.00 98.44 71 LEU A C 1
ATOM 553 O O . LEU A 1 71 ? 2.577 4.710 -0.907 1.00 98.44 71 LEU A O 1
ATOM 557 N N . ILE A 1 72 ? 1.482 4.359 -2.830 1.00 98.19 72 ILE A N 1
ATOM 558 C CA . ILE A 1 72 ? 2.653 4.044 -3.652 1.00 98.19 72 ILE A CA 1
ATOM 559 C C . ILE A 1 72 ? 2.701 5.036 -4.806 1.00 98.19 72 ILE A C 1
ATOM 561 O O . ILE A 1 72 ? 1.728 5.183 -5.539 1.00 98.19 72 ILE A O 1
ATOM 565 N N . PHE A 1 73 ? 3.832 5.707 -4.973 1.00 96.38 73 PHE A N 1
ATOM 566 C CA . PHE A 1 73 ? 4.027 6.778 -5.939 1.00 96.38 73 PHE A CA 1
ATOM 567 C C . PHE A 1 73 ? 5.209 6.454 -6.843 1.00 96.38 73 PHE A C 1
ATOM 569 O O . PHE A 1 73 ? 6.286 6.097 -6.358 1.00 96.38 73 PHE A O 1
ATOM 576 N N . THR A 1 74 ? 5.034 6.622 -8.148 1.00 95.25 74 THR A N 1
ATOM 577 C CA . THR A 1 74 ? 6.127 6.544 -9.120 1.00 95.25 74 THR A CA 1
ATOM 578 C C . THR A 1 74 ? 5.880 7.485 -10.297 1.00 95.25 74 THR A C 1
ATOM 580 O O . THR A 1 74 ? 4.736 7.773 -10.636 1.00 95.25 74 THR A O 1
ATOM 583 N N . SER A 1 75 ? 6.957 7.967 -10.910 1.00 94.62 75 SER A N 1
ATOM 584 C CA . SER A 1 75 ? 6.929 8.701 -12.180 1.00 94.62 75 SER A CA 1
ATOM 585 C C . SER A 1 75 ? 7.041 7.792 -13.408 1.00 94.62 75 SER A C 1
ATOM 587 O O . SER A 1 75 ? 6.969 8.24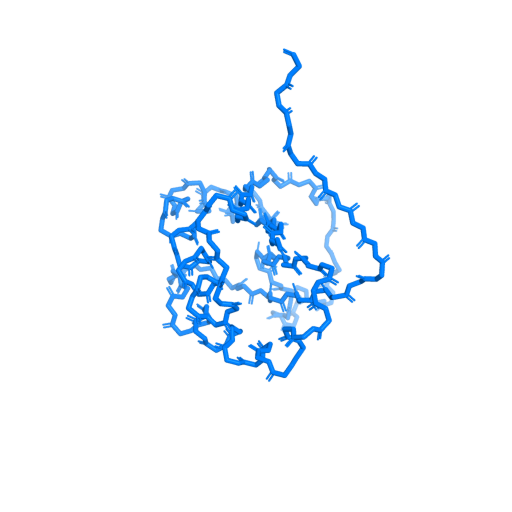8 -14.546 1.00 94.62 75 SER A O 1
ATOM 589 N N . ASP A 1 76 ? 7.277 6.500 -13.186 1.00 93.56 76 ASP A N 1
ATOM 590 C CA . ASP A 1 76 ? 7.665 5.561 -14.228 1.00 93.56 76 ASP A CA 1
ATOM 591 C C . ASP A 1 76 ? 6.399 4.999 -14.908 1.00 93.56 76 ASP A C 1
ATOM 593 O O . ASP A 1 76 ? 5.797 4.018 -14.464 1.00 93.56 76 ASP A O 1
ATOM 597 N N . GLU A 1 77 ? 5.953 5.642 -15.992 1.00 94.19 77 GLU A N 1
ATOM 598 C CA . GLU A 1 77 ? 4.730 5.260 -16.722 1.00 94.19 77 GLU A CA 1
ATOM 599 C C . GLU A 1 77 ? 4.760 3.821 -17.271 1.00 94.19 77 GLU A C 1
ATOM 601 O O . GLU A 1 77 ? 3.717 3.168 -17.378 1.00 94.19 77 GLU A O 1
ATOM 606 N N . ASP A 1 78 ? 5.948 3.263 -17.534 1.00 94.44 78 ASP A N 1
ATOM 607 C CA . ASP A 1 78 ? 6.121 1.867 -17.961 1.00 94.44 78 ASP A CA 1
ATOM 608 C C . ASP A 1 78 ? 5.682 0.847 -16.894 1.00 94.44 78 ASP A C 1
ATOM 610 O O . ASP A 1 78 ? 5.488 -0.334 -17.197 1.00 94.44 78 ASP A O 1
ATOM 614 N N . LYS A 1 79 ? 5.497 1.276 -15.639 1.00 94.81 79 LYS A N 1
ATOM 615 C CA . LYS A 1 79 ? 5.054 0.408 -14.539 1.00 94.81 79 LYS A CA 1
ATOM 616 C C . LYS A 1 79 ? 3.546 0.192 -14.508 1.00 94.81 79 LYS A C 1
ATOM 618 O O . LYS A 1 79 ? 3.091 -0.767 -13.881 1.00 94.81 79 LYS A O 1
ATOM 623 N N . ARG A 1 80 ? 2.769 1.021 -15.213 1.00 96.06 80 ARG A N 1
ATOM 624 C CA . ARG A 1 80 ? 1.296 0.990 -15.222 1.00 96.06 80 ARG A CA 1
ATOM 625 C C . ARG A 1 80 ? 0.689 -0.395 -15.492 1.00 96.06 80 ARG A C 1
ATOM 627 O O . ARG A 1 80 ? -0.214 -0.774 -14.748 1.00 96.06 80 ARG A O 1
ATOM 634 N N . PRO A 1 81 ? 1.179 -1.203 -16.453 1.00 97.56 81 PRO A N 1
ATOM 635 C CA . PRO A 1 81 ? 0.620 -2.534 -16.702 1.00 97.56 81 PRO A CA 1
ATOM 636 C C . PRO A 1 81 ? 0.801 -3.526 -15.541 1.00 97.56 81 PRO A C 1
ATOM 638 O O . PRO A 1 81 ? 0.086 -4.518 -15.480 1.00 97.56 81 PRO A O 1
ATOM 641 N N . ARG A 1 82 ? 1.742 -3.269 -14.621 1.00 97.44 82 ARG A N 1
ATOM 642 C CA . ARG A 1 82 ? 2.126 -4.168 -13.515 1.00 97.44 82 ARG A CA 1
ATOM 643 C C . ARG A 1 82 ? 1.534 -3.748 -12.164 1.00 97.44 82 ARG A C 1
ATOM 645 O O . ARG A 1 82 ? 1.916 -4.279 -11.125 1.00 97.44 82 ARG A O 1
ATOM 652 N N . VAL A 1 83 ? 0.622 -2.770 -12.158 1.00 97.94 83 VAL A N 1
ATOM 653 C CA . VAL A 1 83 ? -0.017 -2.258 -10.932 1.00 97.94 83 VAL A CA 1
ATOM 654 C C . VAL A 1 83 ? -0.870 -3.327 -10.253 1.00 97.94 83 VAL A C 1
ATOM 656 O O . VAL A 1 83 ? -0.804 -3.451 -9.034 1.00 97.94 83 VAL A O 1
ATOM 659 N N . GLN A 1 84 ? -1.629 -4.118 -11.016 1.00 98.12 84 GLN A N 1
ATOM 660 C CA . GLN A 1 84 ? -2.465 -5.172 -10.435 1.00 98.12 84 GLN A CA 1
ATOM 661 C C . GLN A 1 84 ? -1.608 -6.224 -9.718 1.00 98.12 84 GLN A C 1
ATOM 663 O O . GLN A 1 84 ? -1.842 -6.500 -8.546 1.00 98.12 84 GLN A O 1
ATOM 668 N N . ASP A 1 85 ? -0.550 -6.713 -10.371 1.00 98.25 85 ASP A N 1
ATOM 669 C CA . ASP A 1 85 ? 0.379 -7.686 -9.781 1.00 98.25 85 ASP A CA 1
ATOM 670 C C . ASP A 1 85 ? 1.031 -7.160 -8.495 1.00 98.25 85 ASP A C 1
ATOM 672 O O . ASP A 1 85 ? 1.216 -7.906 -7.531 1.00 98.25 85 ASP A O 1
ATOM 676 N N . LEU A 1 86 ? 1.378 -5.867 -8.470 1.00 98.44 86 LEU A N 1
ATOM 677 C CA . LEU A 1 86 ? 1.910 -5.206 -7.281 1.00 98.44 86 LEU A CA 1
ATOM 678 C C . LEU A 1 86 ? 0.895 -5.233 -6.133 1.00 98.44 86 LEU A C 1
ATOM 680 O O . LEU A 1 86 ? 1.243 -5.627 -5.018 1.00 98.44 86 LEU A O 1
ATOM 684 N N . VAL A 1 87 ? -0.345 -4.818 -6.402 1.00 98.44 87 VAL A N 1
ATOM 685 C CA . VAL A 1 87 ? -1.422 -4.774 -5.404 1.00 98.44 87 VAL A CA 1
ATOM 686 C C . VAL A 1 87 ? -1.713 -6.175 -4.869 1.00 98.44 87 VAL A C 1
ATOM 688 O O . VAL A 1 87 ? -1.738 -6.357 -3.654 1.00 98.44 87 VAL A O 1
ATOM 691 N N . ASP A 1 88 ? -1.833 -7.175 -5.741 1.00 98.25 88 ASP A N 1
ATOM 692 C CA . ASP A 1 88 ? -2.119 -8.560 -5.353 1.00 98.25 88 ASP A CA 1
ATOM 693 C C . ASP A 1 88 ? -0.988 -9.158 -4.503 1.00 98.25 88 ASP A C 1
ATOM 695 O O . ASP A 1 88 ? -1.224 -9.846 -3.500 1.00 98.25 88 ASP A O 1
ATOM 699 N N . ARG A 1 89 ? 0.269 -8.862 -4.852 1.00 98.12 89 ARG A N 1
ATOM 700 C CA . ARG A 1 89 ? 1.438 -9.320 -4.093 1.00 98.12 89 ARG A CA 1
ATOM 701 C C . ARG A 1 89 ? 1.528 -8.677 -2.710 1.00 98.12 89 ARG A C 1
ATOM 703 O O . ARG A 1 89 ? 1.928 -9.360 -1.768 1.00 98.12 89 ARG A O 1
ATOM 710 N N . ILE A 1 90 ? 1.169 -7.400 -2.573 1.00 98.06 90 ILE A N 1
ATOM 711 C CA . ILE A 1 90 ? 1.103 -6.742 -1.262 1.00 98.06 90 ILE A CA 1
ATOM 712 C C . ILE A 1 90 ? -0.067 -7.315 -0.465 1.00 98.06 90 ILE A C 1
ATOM 714 O O . ILE A 1 90 ? 0.139 -7.769 0.655 1.00 98.06 90 ILE A O 1
ATOM 718 N N . ALA A 1 91 ? -1.270 -7.356 -1.041 1.00 97.44 91 ALA A N 1
ATOM 719 C CA . ALA A 1 91 ? -2.484 -7.793 -0.356 1.00 97.44 91 ALA A CA 1
ATOM 720 C C . ALA A 1 91 ? -2.392 -9.240 0.156 1.00 97.44 91 ALA A C 1
ATOM 722 O O . ALA A 1 91 ? -2.802 -9.523 1.278 1.00 97.44 91 ALA A O 1
ATOM 723 N N . SER A 1 92 ? -1.798 -10.150 -0.622 1.00 97.06 92 SER A N 1
ATOM 724 C CA . SER A 1 92 ? -1.633 -11.562 -0.234 1.00 97.06 92 SER A CA 1
ATOM 725 C C . SER A 1 92 ? -0.647 -11.800 0.914 1.00 97.06 92 SER A C 1
ATOM 727 O O . SER A 1 92 ? -0.652 -12.877 1.509 1.00 97.06 92 SER A O 1
ATOM 729 N N . ARG A 1 93 ? 0.214 -10.824 1.219 1.00 96.69 93 ARG A N 1
ATOM 730 C CA . ARG A 1 93 ? 1.269 -10.931 2.239 1.00 96.69 93 ARG A CA 1
ATOM 731 C C . ARG A 1 93 ? 1.166 -9.855 3.311 1.00 96.69 93 ARG A C 1
ATOM 733 O O . ARG A 1 93 ? 2.028 -9.803 4.184 1.00 96.69 93 ARG A O 1
ATOM 740 N N . PHE A 1 94 ? 0.167 -8.979 3.230 1.00 96.19 94 PHE A N 1
ATOM 741 C CA . PHE A 1 94 ? 0.024 -7.890 4.179 1.00 96.19 94 PHE A CA 1
ATOM 742 C C . PHE A 1 94 ? -0.247 -8.468 5.574 1.00 96.19 94 PHE A C 1
ATOM 744 O O . PHE A 1 94 ? -1.062 -9.391 5.686 1.00 96.19 94 PHE A O 1
ATOM 751 N N . PRO A 1 95 ? 0.417 -7.964 6.629 1.00 92.19 95 PRO A N 1
ATOM 752 C CA . PRO A 1 95 ? 0.267 -8.526 7.962 1.00 92.19 95 PRO A CA 1
ATOM 753 C C . PRO A 1 95 ? -1.190 -8.549 8.422 1.00 92.19 95 PRO A C 1
ATOM 755 O O . PRO A 1 95 ? -1.937 -7.580 8.261 1.00 92.19 95 PRO A O 1
ATOM 758 N N . VAL A 1 96 ? -1.591 -9.674 9.011 1.00 88.56 96 VAL A N 1
ATOM 759 C CA . VAL A 1 96 ? -2.933 -9.843 9.574 1.00 88.56 96 VAL A CA 1
ATOM 760 C C . VAL A 1 96 ? -3.150 -8.903 10.763 1.00 88.56 96 VAL A C 1
ATOM 762 O O . VAL A 1 96 ? -2.217 -8.577 11.494 1.00 88.56 96 VAL A O 1
ATOM 765 N N . GLY A 1 97 ? -4.401 -8.500 10.988 1.00 86.06 97 GLY A N 1
ATOM 766 C CA . GLY A 1 97 ? -4.768 -7.597 12.088 1.00 86.06 97 GLY A CA 1
ATOM 767 C C . GLY A 1 97 ? -4.823 -6.116 11.711 1.00 86.06 97 GLY A C 1
ATOM 768 O O . GLY A 1 97 ? -5.050 -5.291 12.588 1.00 86.06 97 GLY A O 1
ATOM 769 N N . LEU A 1 98 ? -4.651 -5.789 10.427 1.00 92.19 98 LEU A N 1
ATOM 770 C CA . LEU A 1 98 ? -4.897 -4.461 9.872 1.00 92.19 98 LEU A CA 1
ATOM 771 C C . LEU A 1 98 ? -5.769 -4.566 8.621 1.00 92.19 98 LEU A C 1
ATOM 773 O O . LEU A 1 98 ? -5.454 -5.309 7.689 1.00 92.19 98 LEU A O 1
ATOM 777 N N . LYS A 1 99 ? -6.836 -3.774 8.560 1.00 94.00 99 LYS A N 1
ATOM 778 C CA . LYS A 1 99 ? -7.597 -3.555 7.331 1.00 94.00 99 LYS A CA 1
ATOM 779 C C . LYS A 1 99 ? -6.919 -2.468 6.492 1.00 94.00 99 LYS A C 1
ATOM 781 O O . LYS A 1 99 ? -7.034 -1.283 6.800 1.00 94.00 99 LYS A O 1
ATOM 786 N N . ALA A 1 100 ? -6.226 -2.862 5.429 1.00 96.12 100 ALA A N 1
ATOM 787 C CA . ALA A 1 100 ? -5.495 -1.937 4.566 1.00 96.12 100 ALA A CA 1
ATOM 788 C C . ALA A 1 100 ? -6.258 -1.577 3.283 1.00 96.12 100 ALA A C 1
ATOM 790 O O . ALA A 1 100 ? -6.993 -2.394 2.731 1.00 96.12 100 ALA A O 1
ATOM 791 N N . GLU A 1 101 ? -6.018 -0.370 2.777 1.00 97.00 101 GLU A N 1
ATOM 792 C CA . GLU A 1 101 ? -6.390 0.049 1.425 1.00 97.00 101 GLU A CA 1
ATOM 793 C C . GLU A 1 101 ? -5.140 0.537 0.685 1.00 97.00 101 GLU A C 1
ATOM 795 O O . GLU A 1 101 ? -4.334 1.290 1.236 1.00 97.00 101 GLU A O 1
ATOM 800 N N . ILE A 1 102 ? -4.950 0.081 -0.555 1.00 98.38 102 ILE A N 1
ATOM 801 C CA . ILE A 1 102 ? -3.739 0.344 -1.340 1.00 98.38 102 ILE A CA 1
ATOM 802 C C . ILE A 1 102 ? -4.082 1.296 -2.481 1.00 98.38 102 ILE A C 1
ATOM 804 O O . ILE A 1 102 ? -4.963 1.011 -3.288 1.00 98.38 102 ILE A O 1
ATOM 808 N N . TRP A 1 103 ? -3.347 2.400 -2.572 1.00 98.25 103 TRP A N 1
ATOM 809 C CA . TRP A 1 103 ? -3.467 3.379 -3.647 1.00 98.25 103 TRP A CA 1
ATOM 810 C C . TRP A 1 103 ? -2.145 3.477 -4.390 1.00 98.25 103 TRP A C 1
ATOM 812 O O . TRP A 1 103 ? -1.105 3.758 -3.794 1.00 98.25 103 TRP A O 1
ATOM 822 N N . VAL A 1 104 ? -2.189 3.286 -5.706 1.00 98.19 104 VAL A N 1
ATOM 823 C CA . VAL A 1 104 ? -1.018 3.413 -6.574 1.00 98.19 104 VAL A CA 1
ATOM 824 C C . VAL A 1 104 ? -1.209 4.612 -7.488 1.00 98.19 104 VAL A C 1
ATOM 826 O O . VAL A 1 104 ? -2.159 4.671 -8.264 1.00 98.19 104 VAL A O 1
ATOM 829 N N . THR A 1 105 ? -0.302 5.575 -7.387 1.00 97.25 105 THR A N 1
ATOM 830 C CA . THR A 1 105 ? -0.295 6.800 -8.181 1.00 97.25 105 THR A CA 1
ATOM 831 C C . THR A 1 105 ? 0.911 6.789 -9.107 1.00 97.25 105 THR A C 1
ATOM 833 O O . THR A 1 105 ? 2.056 6.740 -8.657 1.00 97.25 105 THR A O 1
ATOM 836 N N . ILE A 1 106 ? 0.634 6.873 -10.404 1.00 95.69 106 ILE A N 1
ATOM 837 C CA . ILE A 1 106 ? 1.635 7.100 -11.442 1.00 95.69 106 ILE A CA 1
ATOM 838 C C . ILE A 1 106 ? 1.396 8.509 -11.974 1.00 95.69 106 ILE A C 1
ATOM 840 O O . ILE A 1 106 ? 0.263 8.821 -12.352 1.00 95.69 106 ILE A O 1
ATOM 844 N N . PHE A 1 107 ? 2.412 9.364 -11.908 1.00 93.12 107 PHE A N 1
ATOM 845 C CA . PHE A 1 107 ? 2.283 10.796 -12.169 1.00 93.12 107 PHE A CA 1
ATOM 846 C C . PHE A 1 107 ? 3.382 11.312 -13.098 1.00 93.12 107 PHE A C 1
ATOM 848 O O . PHE A 1 107 ? 4.486 10.780 -13.121 1.00 93.12 107 PHE A O 1
ATOM 855 N N . ASP A 1 108 ? 3.090 12.395 -13.817 1.00 91.62 108 ASP A N 1
ATOM 856 C CA . ASP A 1 108 ? 4.090 13.105 -14.613 1.00 91.62 108 ASP A CA 1
ATOM 857 C C . ASP A 1 108 ? 4.941 14.002 -13.700 1.00 91.62 108 ASP A C 1
ATOM 859 O O . ASP A 1 108 ? 4.447 14.959 -13.096 1.00 91.62 108 ASP A O 1
ATOM 863 N N . GLY A 1 109 ? 6.210 13.645 -13.525 1.00 85.06 109 GLY A N 1
ATOM 864 C CA . GLY A 1 109 ? 7.149 14.340 -12.651 1.00 85.06 109 GLY A CA 1
ATOM 865 C C . GLY A 1 109 ? 8.451 13.565 -12.477 1.00 85.06 109 GLY A C 1
ATOM 866 O O . GLY A 1 109 ? 8.619 12.483 -13.024 1.00 85.06 109 GLY A O 1
ATOM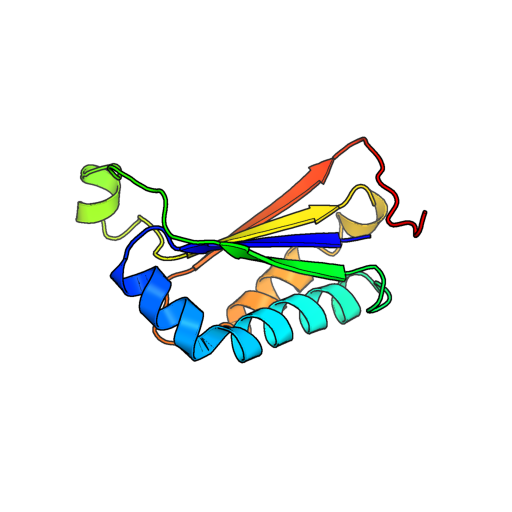 867 N N . TRP A 1 110 ? 9.397 14.111 -11.715 1.00 80.31 110 TRP A N 1
ATOM 868 C CA . TRP A 1 110 ? 10.632 13.413 -11.357 1.00 80.31 110 TRP A CA 1
ATOM 869 C C . TRP A 1 110 ? 11.176 13.928 -10.024 1.00 80.31 110 TRP A C 1
ATOM 871 O O . TRP A 1 110 ? 10.870 15.039 -9.591 1.00 80.31 110 TRP A O 1
ATOM 881 N N . GLY A 1 111 ? 11.981 13.100 -9.365 1.00 74.94 111 GLY A N 1
ATOM 882 C CA . GLY A 1 111 ? 12.693 13.444 -8.140 1.00 74.94 111 GLY A CA 1
ATOM 883 C C . GLY A 1 111 ? 14.050 12.753 -8.112 1.00 74.94 111 GLY A C 1
ATOM 884 O O . GLY A 1 111 ? 14.238 11.725 -8.760 1.00 74.94 111 GLY A O 1
ATOM 885 N N . LEU A 1 112 ? 14.995 13.329 -7.376 1.00 78.75 112 LEU A N 1
ATOM 886 C CA . LEU A 1 112 ? 16.342 12.797 -7.199 1.00 78.75 112 LEU A CA 1
ATOM 887 C C . LEU A 1 112 ? 16.681 12.802 -5.711 1.00 78.75 112 LEU A C 1
ATOM 889 O O . LEU A 1 112 ? 16.463 13.804 -5.032 1.00 78.75 112 LEU A O 1
ATOM 893 N N . ASN A 1 113 ? 17.246 11.697 -5.234 1.00 75.12 113 ASN A N 1
ATOM 894 C CA . ASN A 1 113 ? 17.919 11.640 -3.945 1.00 75.12 113 ASN A CA 1
ATOM 895 C C . ASN A 1 113 ? 19.426 11.844 -4.174 1.00 75.12 113 ASN A C 1
ATOM 897 O O . ASN A 1 113 ? 20.004 11.149 -5.010 1.00 75.12 113 ASN A O 1
ATOM 901 N N . PHE A 1 114 ? 20.046 12.805 -3.491 1.00 81.44 114 PHE A N 1
ATOM 902 C CA . PHE A 1 114 ? 21.468 13.119 -3.641 1.00 81.44 114 PHE A CA 1
ATOM 903 C C . PHE A 1 114 ? 22.064 13.612 -2.320 1.00 81.44 114 PHE A C 1
ATOM 905 O O . PHE A 1 114 ? 21.379 14.265 -1.532 1.00 81.44 114 PHE A O 1
ATOM 912 N N . ASP A 1 115 ? 23.345 13.315 -2.112 1.00 84.88 115 ASP A N 1
ATOM 913 C CA . ASP A 1 115 ? 24.131 13.858 -1.005 1.00 84.88 115 ASP A CA 1
ATOM 914 C C . ASP A 1 115 ? 24.674 15.250 -1.381 1.00 84.88 115 ASP A C 1
ATOM 916 O O . ASP A 1 115 ? 25.003 15.497 -2.546 1.00 84.88 115 ASP A O 1
ATOM 920 N N . LEU A 1 116 ? 24.748 16.159 -0.401 1.00 69.62 116 LEU A N 1
ATOM 921 C CA . LEU A 1 116 ? 25.286 17.523 -0.540 1.00 69.62 116 LEU A CA 1
ATOM 922 C C . LEU A 1 116 ? 26.752 17.616 -0.108 1.00 69.62 116 LEU A C 1
ATOM 924 O O . LEU A 1 116 ? 27.100 17.000 0.925 1.00 69.62 116 LEU A O 1
#

Radius of gyration: 14.75 Å; chains: 1; bounding box: 46×29×36 Å